Protein AF-A0A497GLI0-F1 (afdb_monomer_lite)

Sequence (101 aa):
MISMLPYYIVMAWFLLTLCGYIAIPLVIIKGRNVEKAVQRRYAKAIATYLIISVVGAIELVAYSQFLFKDVSKSLILALMVMSLGLVPLTWLLMIKVWGEG

Radius of gyration: 16.02 Å; chains: 1; bounding box: 36×22×47 Å

Structure (mmCIF, N/CA/C/O backbone):
data_AF-A0A497GLI0-F1
#
_entry.id   AF-A0A497GLI0-F1
#
loop_
_atom_site.group_PDB
_atom_site.id
_atom_site.type_symbol
_atom_site.label_atom_id
_atom_site.label_alt_id
_atom_site.label_comp_id
_atom_site.label_asym_id
_atom_site.label_entity_id
_atom_site.label_seq_id
_atom_site.pdbx_PDB_ins_code
_atom_site.Cartn_x
_atom_site.Cartn_y
_atom_site.Cartn_z
_atom_site.occupancy
_atom_site.B_iso_or_equiv
_atom_site.auth_seq_id
_atom_site.auth_comp_id
_atom_site.auth_asym_id
_atom_site.auth_atom_id
_atom_site.pdbx_PDB_model_num
ATOM 1 N N . MET A 1 1 ? 15.410 -13.383 -27.354 1.00 49.12 1 MET A N 1
ATOM 2 C CA . MET A 1 1 ? 14.175 -13.612 -26.576 1.00 49.12 1 MET A CA 1
ATOM 3 C C . MET A 1 1 ? 14.206 -12.630 -25.414 1.00 49.12 1 MET A C 1
ATOM 5 O O . MET A 1 1 ? 14.973 -12.841 -24.487 1.00 49.12 1 MET A O 1
ATOM 9 N N . ILE A 1 2 ? 13.523 -11.488 -25.532 1.00 57.41 2 ILE A N 1
ATOM 10 C CA . ILE A 1 2 ? 13.479 -10.486 -24.454 1.00 57.41 2 ILE A CA 1
ATOM 11 C C . ILE A 1 2 ? 12.750 -11.148 -23.284 1.00 57.41 2 ILE A C 1
ATOM 13 O O . ILE A 1 2 ? 11.656 -11.685 -23.470 1.00 57.41 2 ILE A O 1
ATOM 17 N N . SER A 1 3 ? 13.373 -11.218 -22.107 1.00 67.19 3 SER A N 1
ATOM 18 C CA . SER A 1 3 ? 12.728 -11.833 -20.951 1.00 67.19 3 SER A CA 1
ATOM 19 C C . SER A 1 3 ? 11.534 -10.967 -20.559 1.00 67.19 3 SER A C 1
ATOM 21 O O . SER A 1 3 ? 11.725 -9.858 -20.080 1.00 67.19 3 SER A O 1
ATOM 23 N N . MET A 1 4 ? 10.311 -11.469 -20.728 1.00 79.31 4 MET A N 1
ATOM 24 C CA . MET A 1 4 ? 9.071 -10.796 -20.296 1.00 79.31 4 MET A CA 1
ATOM 25 C C . MET A 1 4 ? 8.931 -10.738 -18.757 1.00 79.31 4 MET A C 1
ATOM 27 O O . MET A 1 4 ? 7.994 -10.150 -18.227 1.00 79.31 4 MET A O 1
ATOM 31 N N . LEU A 1 5 ? 9.872 -11.341 -18.023 1.00 82.25 5 LEU A N 1
ATOM 32 C CA . LEU A 1 5 ? 9.907 -11.414 -16.562 1.00 82.25 5 LEU A CA 1
ATOM 33 C C . LEU A 1 5 ? 9.775 -10.045 -15.856 1.00 82.25 5 LEU A C 1
ATOM 35 O O . LEU A 1 5 ? 8.937 -9.944 -14.960 1.00 82.25 5 LEU A O 1
ATOM 39 N N . PRO A 1 6 ? 10.511 -8.979 -16.240 1.00 81.94 6 PRO A N 1
ATOM 40 C CA . PRO A 1 6 ? 10.434 -7.688 -15.555 1.00 81.94 6 PRO A CA 1
ATOM 41 C C . PRO A 1 6 ? 9.044 -7.050 -15.678 1.00 81.94 6 PRO A C 1
ATOM 43 O O . PRO A 1 6 ? 8.544 -6.454 -14.726 1.00 81.94 6 PRO A O 1
ATOM 46 N N . TYR A 1 7 ? 8.386 -7.235 -16.825 1.00 83.88 7 TYR A N 1
ATOM 47 C CA . TYR A 1 7 ? 7.013 -6.786 -17.039 1.00 83.88 7 TYR A CA 1
ATOM 48 C C . TYR A 1 7 ? 6.033 -7.502 -16.102 1.00 83.88 7 TYR A C 1
ATOM 50 O O . TYR A 1 7 ? 5.222 -6.845 -15.449 1.00 83.88 7 TYR A O 1
ATOM 58 N N . TYR A 1 8 ? 6.134 -8.830 -15.979 1.00 86.94 8 TYR A N 1
ATOM 59 C CA . TYR A 1 8 ? 5.266 -9.597 -15.082 1.00 86.94 8 TYR A CA 1
ATOM 60 C C . TYR A 1 8 ? 5.476 -9.240 -13.610 1.00 86.94 8 TYR A C 1
ATOM 62 O O . TYR A 1 8 ? 4.497 -9.169 -12.873 1.00 86.94 8 TYR A O 1
ATOM 70 N N . ILE A 1 9 ? 6.715 -8.960 -13.189 1.00 87.50 9 ILE A N 1
ATOM 71 C CA . ILE A 1 9 ? 7.010 -8.502 -11.823 1.00 87.50 9 ILE A CA 1
ATOM 72 C C . ILE A 1 9 ? 6.317 -7.165 -11.550 1.00 87.50 9 ILE A C 1
ATOM 74 O O . ILE A 1 9 ? 5.612 -7.035 -10.550 1.00 87.50 9 ILE A O 1
ATOM 78 N N . VAL A 1 10 ? 6.462 -6.187 -12.451 1.00 87.12 10 VAL A N 1
ATOM 79 C CA . VAL A 1 10 ? 5.830 -4.867 -12.289 1.00 87.12 10 VAL A CA 1
ATOM 80 C C . VAL A 1 10 ? 4.309 -4.993 -12.286 1.00 87.12 10 VAL A C 1
ATOM 82 O O . VAL A 1 10 ? 3.645 -4.370 -11.462 1.00 87.12 10 VAL A O 1
ATOM 85 N N . MET A 1 11 ? 3.750 -5.823 -13.169 1.00 87.88 11 MET A N 1
ATOM 86 C CA . MET A 1 11 ? 2.306 -6.038 -13.238 1.00 87.88 11 MET A CA 1
ATOM 87 C C . MET A 1 11 ? 1.770 -6.737 -11.984 1.00 87.88 11 MET A C 1
ATOM 89 O O . MET A 1 11 ? 0.743 -6.332 -11.447 1.00 87.88 11 MET A O 1
ATOM 93 N N . ALA A 1 12 ? 2.476 -7.747 -11.470 1.00 89.94 12 ALA A N 1
ATOM 94 C CA . ALA A 1 12 ? 2.117 -8.404 -10.218 1.00 89.94 12 ALA A CA 1
ATOM 95 C C . ALA A 1 12 ? 2.157 -7.418 -9.043 1.00 89.94 12 ALA A C 1
ATOM 97 O O . ALA A 1 12 ? 1.234 -7.401 -8.229 1.00 89.94 12 ALA A O 1
ATOM 98 N N . TRP A 1 13 ? 3.176 -6.554 -8.989 1.00 90.38 13 TRP A N 1
ATOM 99 C CA . TRP A 1 13 ? 3.272 -5.511 -7.967 1.00 90.38 13 TRP A CA 1
ATOM 100 C C . TRP A 1 13 ? 2.132 -4.497 -8.077 1.00 90.38 13 TRP A C 1
ATOM 102 O O . TRP A 1 13 ? 1.522 -4.136 -7.075 1.00 90.38 13 TRP A O 1
ATOM 112 N N . PHE A 1 14 ? 1.789 -4.090 -9.300 1.00 89.56 14 PHE A N 1
ATOM 113 C CA . PHE A 1 14 ? 0.661 -3.203 -9.573 1.00 89.56 14 PHE A CA 1
ATOM 114 C C . PHE A 1 14 ? -0.664 -3.793 -9.094 1.00 89.56 14 PHE A C 1
ATOM 116 O O . PHE A 1 14 ? -1.418 -3.124 -8.385 1.00 89.56 14 PHE A O 1
ATOM 123 N N . LEU A 1 15 ? -0.929 -5.058 -9.425 1.00 91.38 15 LEU A N 1
ATOM 124 C CA . LEU A 1 15 ? -2.126 -5.764 -8.974 1.00 91.38 15 LEU A CA 1
ATOM 125 C C . LEU A 1 15 ? -2.150 -5.928 -7.453 1.00 91.38 15 LEU A C 1
ATOM 127 O O . LEU A 1 15 ? -3.204 -5.752 -6.847 1.00 91.38 15 LEU A O 1
ATOM 131 N N . LEU A 1 16 ? -1.003 -6.207 -6.827 1.00 91.69 16 LEU A N 1
ATOM 132 C CA . LEU A 1 16 ? -0.889 -6.284 -5.374 1.00 91.69 16 LEU A CA 1
ATOM 133 C C . LEU A 1 16 ? -1.259 -4.942 -4.737 1.00 91.69 16 LEU A C 1
ATOM 135 O O . LEU A 1 16 ? -2.194 -4.907 -3.939 1.00 91.69 16 LEU A O 1
ATOM 139 N N . THR A 1 17 ? -0.634 -3.839 -5.165 1.00 92.19 17 THR A N 1
ATOM 140 C CA . THR A 1 17 ? -0.958 -2.486 -4.683 1.00 92.19 17 THR A CA 1
ATOM 141 C C . THR A 1 17 ? -2.441 -2.159 -4.878 1.00 92.19 17 THR A C 1
ATOM 143 O O . THR A 1 17 ? -3.079 -1.647 -3.954 1.00 92.19 17 THR A O 1
ATOM 146 N N . LEU A 1 18 ? -3.013 -2.498 -6.038 1.00 91.69 18 LEU A N 1
ATOM 147 C CA . LEU A 1 18 ? -4.433 -2.302 -6.341 1.00 91.69 18 LEU A CA 1
ATOM 148 C C . LEU A 1 18 ? -5.347 -3.098 -5.397 1.00 91.69 18 LEU A C 1
ATOM 150 O O . LEU A 1 18 ? -6.335 -2.556 -4.902 1.00 91.69 18 LEU A O 1
ATOM 154 N N . CYS A 1 19 ? -5.007 -4.350 -5.085 1.00 93.50 19 CYS A N 1
ATOM 155 C CA . CYS A 1 19 ? -5.732 -5.139 -4.089 1.00 93.50 19 CYS A CA 1
ATOM 156 C C . CYS A 1 19 ? -5.737 -4.447 -2.719 1.00 93.50 19 CYS A C 1
ATOM 158 O O . CYS A 1 19 ? -6.760 -4.471 -2.034 1.00 93.50 19 CYS A O 1
ATOM 160 N N . GLY A 1 20 ? -4.649 -3.770 -2.341 1.00 93.69 20 GLY A N 1
ATOM 161 C CA . GLY A 1 20 ? -4.579 -2.962 -1.120 1.00 93.69 20 GLY A CA 1
ATOM 162 C C . GLY A 1 20 ? -5.657 -1.877 -1.038 1.00 93.69 20 GLY A C 1
ATOM 163 O O . GLY A 1 20 ? -6.281 -1.723 0.012 1.00 93.69 20 GLY A O 1
ATOM 164 N N . TYR A 1 21 ? -5.952 -1.192 -2.148 1.00 94.25 21 TYR A N 1
ATOM 165 C CA . TYR A 1 21 ? -7.005 -0.167 -2.217 1.00 94.25 21 TYR A CA 1
ATOM 166 C C . TYR A 1 21 ? -8.418 -0.704 -1.954 1.00 94.25 21 TYR A C 1
ATOM 168 O O . TYR A 1 21 ? -9.301 0.068 -1.589 1.00 94.25 21 TYR A O 1
ATOM 176 N N . ILE A 1 22 ? -8.639 -2.009 -2.116 1.00 93.88 22 ILE A N 1
ATOM 177 C CA . ILE A 1 22 ? -9.938 -2.654 -1.887 1.00 93.88 22 ILE A CA 1
ATOM 178 C C . ILE A 1 22 ? -9.947 -3.351 -0.522 1.00 93.88 22 ILE A C 1
ATOM 180 O O . ILE A 1 22 ? -10.863 -3.167 0.282 1.00 93.88 22 ILE A O 1
ATOM 184 N N . ALA A 1 23 ? -8.911 -4.138 -0.237 1.00 94.50 23 ALA A N 1
ATOM 185 C CA . ALA A 1 23 ? -8.830 -4.965 0.958 1.00 94.50 23 ALA A CA 1
ATOM 186 C C . ALA A 1 23 ? -8.704 -4.131 2.238 1.00 94.50 23 ALA A C 1
ATOM 188 O O . ALA A 1 23 ? -9.377 -4.429 3.224 1.00 94.50 23 ALA A O 1
ATOM 189 N N . ILE A 1 24 ? -7.884 -3.075 2.230 1.00 95.56 24 ILE A N 1
ATOM 190 C CA . ILE A 1 24 ? -7.652 -2.257 3.425 1.00 95.56 24 ILE A CA 1
ATOM 191 C C . ILE A 1 24 ? -8.952 -1.582 3.899 1.00 95.56 24 ILE A C 1
ATOM 193 O O . ILE A 1 24 ? -9.296 -1.761 5.071 1.00 95.56 24 ILE A O 1
ATOM 197 N N . PRO A 1 25 ? -9.735 -0.890 3.041 1.00 94.50 25 PRO A N 1
ATOM 198 C CA . PRO A 1 25 ? -11.023 -0.345 3.462 1.00 94.50 25 PRO A CA 1
ATOM 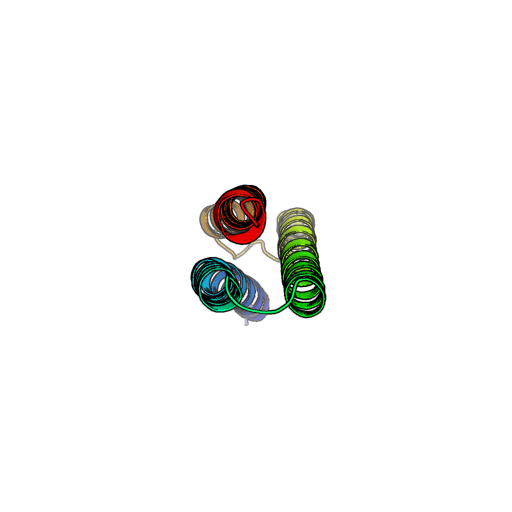199 C C . PRO A 1 25 ? -11.984 -1.391 4.019 1.00 94.50 25 PRO A C 1
ATOM 201 O O . PRO A 1 25 ? -12.614 -1.154 5.049 1.00 94.50 25 PRO A O 1
ATOM 204 N N . LEU A 1 26 ? -12.063 -2.568 3.391 1.00 94.44 26 LEU A N 1
ATOM 205 C CA . LEU A 1 26 ? -12.915 -3.656 3.872 1.00 94.44 26 LEU A CA 1
ATOM 206 C C . LEU A 1 26 ? -12.505 -4.133 5.270 1.00 94.44 26 LEU A C 1
ATOM 208 O O . LEU A 1 26 ? -13.374 -4.323 6.124 1.00 94.44 26 LEU A O 1
ATOM 212 N N . VAL A 1 27 ? -11.204 -4.302 5.522 1.00 94.56 27 VAL A N 1
ATOM 213 C CA . VAL A 1 27 ? -10.683 -4.700 6.839 1.00 94.56 27 VAL A CA 1
ATOM 214 C C . VAL A 1 27 ? -10.959 -3.620 7.883 1.00 94.56 27 VAL A C 1
ATOM 216 O O . VAL A 1 27 ? -11.395 -3.949 8.985 1.00 94.56 27 VAL A O 1
ATOM 219 N N . ILE A 1 28 ? -10.766 -2.342 7.548 1.00 94.00 28 ILE A N 1
ATOM 220 C CA . ILE A 1 28 ? -11.000 -1.235 8.487 1.00 94.00 28 ILE A CA 1
ATOM 221 C C . ILE A 1 28 ? -12.482 -1.131 8.860 1.00 94.00 28 ILE A C 1
ATOM 223 O O . ILE A 1 28 ? -12.815 -1.083 10.047 1.00 94.00 28 ILE A O 1
ATOM 227 N N . ILE A 1 29 ? -13.376 -1.165 7.867 1.00 93.38 29 ILE A N 1
ATOM 228 C CA . ILE A 1 29 ? -14.827 -1.077 8.082 1.00 93.38 29 ILE A CA 1
ATOM 229 C C . ILE A 1 29 ? -15.325 -2.273 8.902 1.00 93.38 29 ILE A C 1
ATOM 231 O O . ILE A 1 29 ? -16.033 -2.083 9.892 1.00 93.38 29 ILE A O 1
ATOM 235 N N . LYS A 1 30 ? -14.924 -3.504 8.550 1.00 92.06 30 LYS A N 1
ATOM 236 C CA . LYS A 1 30 ? -15.307 -4.707 9.314 1.00 92.06 30 LYS A CA 1
ATOM 237 C C . LYS A 1 30 ? -14.690 -4.732 10.714 1.00 92.06 30 LYS A C 1
ATOM 239 O O . LYS A 1 30 ? -15.311 -5.226 11.649 1.00 92.06 30 LYS A O 1
ATOM 244 N N . GLY A 1 31 ? -13.494 -4.169 10.869 1.00 89.69 31 GLY A N 1
ATOM 245 C CA . GLY A 1 31 ? -12.789 -4.053 12.142 1.00 89.69 31 GLY A CA 1
ATOM 246 C C . GLY A 1 31 ? -13.325 -2.961 13.072 1.00 89.69 31 GLY A C 1
ATOM 247 O O . GLY A 1 31 ? -12.788 -2.797 14.162 1.00 89.69 31 GLY A O 1
ATOM 248 N N . ARG A 1 32 ? -14.362 -2.197 12.700 1.00 88.88 32 ARG A N 1
ATOM 249 C CA . ARG A 1 32 ? -14.874 -1.104 13.549 1.00 88.88 32 ARG A CA 1
ATOM 250 C C . ARG A 1 32 ? -15.355 -1.578 14.923 1.00 88.88 32 ARG A C 1
ATOM 252 O O . ARG A 1 32 ? -15.085 -0.917 15.916 1.00 88.88 32 ARG A O 1
ATOM 259 N N . ASN A 1 33 ? -16.025 -2.727 14.971 1.00 89.00 33 ASN A N 1
ATOM 260 C CA . ASN A 1 33 ? -16.708 -3.214 16.175 1.00 89.00 33 ASN A CA 1
ATOM 261 C C . ASN A 1 33 ? -15.928 -4.302 16.929 1.00 89.00 33 ASN A C 1
ATOM 263 O O . ASN A 1 33 ? -16.465 -4.912 17.848 1.00 89.00 33 ASN A O 1
ATOM 267 N N . VAL A 1 34 ? -14.691 -4.598 16.519 1.00 90.88 34 VAL A N 1
ATOM 268 C CA . VAL A 1 34 ? -13.857 -5.587 17.216 1.00 90.88 34 VAL A CA 1
ATOM 269 C C . VAL A 1 34 ? -13.091 -4.926 18.360 1.00 90.88 34 VAL A C 1
ATOM 271 O O . VAL A 1 34 ? -12.900 -3.712 18.382 1.00 90.88 34 VAL A O 1
ATOM 274 N N . GLU A 1 35 ? -12.605 -5.730 19.302 1.00 93.19 35 GLU A N 1
ATOM 275 C CA . GLU A 1 35 ? -11.821 -5.237 20.435 1.00 93.19 35 GLU A CA 1
ATOM 276 C C . GLU A 1 35 ? -10.578 -4.441 20.000 1.00 93.19 35 GLU A C 1
ATOM 278 O O . GLU A 1 35 ? -9.899 -4.787 19.026 1.00 93.19 35 GLU A O 1
ATOM 283 N N . LYS A 1 36 ? -10.192 -3.433 20.798 1.00 89.50 36 LYS A N 1
ATOM 284 C CA . LYS A 1 36 ? -9.010 -2.584 20.534 1.00 89.50 36 LYS A CA 1
ATOM 285 C C . LYS A 1 36 ? -7.724 -3.402 20.346 1.00 89.50 36 LYS A C 1
ATOM 287 O O . LYS A 1 36 ? -6.860 -3.033 19.549 1.00 89.50 36 LYS A O 1
ATOM 292 N N . ALA A 1 37 ? -7.585 -4.535 21.040 1.00 92.50 37 ALA A N 1
ATOM 293 C CA . ALA A 1 37 ? -6.444 -5.437 20.873 1.00 92.50 37 ALA A CA 1
ATOM 294 C C . ALA A 1 37 ? -6.389 -6.062 19.466 1.00 92.50 37 ALA A C 1
ATOM 296 O O . ALA A 1 37 ? -5.307 -6.175 18.882 1.00 92.50 37 ALA A O 1
ATOM 297 N N . VAL A 1 38 ? -7.543 -6.423 18.900 1.00 92.50 38 VAL A N 1
ATOM 298 C CA . VAL A 1 38 ? -7.666 -6.982 17.547 1.00 92.50 38 VAL A CA 1
ATOM 299 C C . VAL A 1 38 ? -7.467 -5.889 16.495 1.00 92.50 38 VAL A C 1
ATOM 301 O O . VAL A 1 38 ? -6.698 -6.095 15.555 1.00 92.50 38 VAL A O 1
ATOM 304 N N . GLN A 1 39 ? -8.029 -4.692 16.701 1.00 92.69 39 GLN A N 1
ATOM 305 C CA . GLN A 1 39 ? -7.776 -3.530 15.834 1.00 92.69 39 GLN A CA 1
ATOM 306 C C . GLN A 1 39 ? -6.279 -3.208 15.736 1.00 92.69 39 GLN A C 1
ATOM 308 O O . GLN A 1 39 ? -5.762 -3.007 14.639 1.00 92.69 39 GLN A O 1
ATOM 313 N N . ARG A 1 40 ? -5.536 -3.257 16.853 1.00 92.62 40 ARG A N 1
ATOM 314 C CA . ARG A 1 40 ? -4.069 -3.084 16.845 1.00 92.62 40 ARG A CA 1
ATOM 315 C C . ARG A 1 40 ? -3.346 -4.147 16.014 1.00 92.62 40 ARG A C 1
ATOM 317 O O . ARG A 1 40 ? -2.332 -3.834 15.392 1.00 92.62 40 ARG A O 1
ATOM 324 N N . ARG A 1 41 ? -3.827 -5.396 15.995 1.00 95.06 41 ARG A N 1
ATOM 325 C CA . ARG A 1 41 ? -3.246 -6.460 15.154 1.00 95.06 41 ARG A CA 1
ATOM 326 C C . ARG A 1 41 ? -3.513 -6.200 13.671 1.00 95.06 41 ARG A C 1
ATOM 328 O O . ARG A 1 41 ? -2.583 -6.310 12.877 1.00 95.06 41 ARG A O 1
ATOM 335 N N . TYR A 1 42 ? -4.729 -5.789 13.311 1.00 95.06 42 TYR A N 1
ATOM 336 C CA . TYR A 1 42 ? -5.047 -5.387 11.938 1.00 95.06 42 TYR A CA 1
ATOM 337 C C . TYR A 1 42 ? -4.240 -4.166 11.497 1.00 95.06 42 TYR A C 1
ATOM 339 O O . TYR A 1 42 ? -3.652 -4.197 10.421 1.00 95.06 42 TYR A O 1
ATOM 347 N N . ALA A 1 43 ? -4.119 -3.144 12.349 1.00 94.06 43 ALA A N 1
ATOM 348 C CA . ALA A 1 43 ? -3.289 -1.969 12.087 1.00 94.06 43 ALA A CA 1
ATOM 349 C C . ALA A 1 43 ? -1.834 -2.354 11.787 1.00 94.06 43 ALA A C 1
ATOM 351 O O . ALA A 1 43 ? -1.254 -1.857 10.827 1.00 94.06 43 ALA A O 1
ATOM 352 N N . LYS A 1 44 ? -1.253 -3.277 12.569 1.00 95.69 44 LYS A N 1
ATOM 353 C CA . LYS A 1 44 ? 0.102 -3.792 12.321 1.00 95.69 44 LYS A CA 1
ATOM 354 C C . LYS A 1 44 ? 0.208 -4.502 10.972 1.00 95.69 44 LYS A C 1
ATOM 356 O O . LYS A 1 44 ? 1.122 -4.197 10.219 1.00 95.69 44 LYS A O 1
ATOM 361 N N . ALA A 1 45 ? -0.724 -5.402 10.653 1.00 95.62 45 ALA A N 1
ATOM 362 C CA . ALA A 1 45 ? -0.715 -6.121 9.377 1.00 95.62 45 ALA A CA 1
ATOM 363 C C . ALA A 1 45 ? -0.838 -5.167 8.175 1.00 95.62 45 ALA A C 1
ATOM 365 O O . ALA A 1 45 ? -0.086 -5.280 7.208 1.00 95.62 45 ALA A O 1
ATOM 366 N N . ILE A 1 46 ? -1.741 -4.187 8.270 1.00 95.81 46 ILE A N 1
ATOM 367 C CA . ILE A 1 46 ? -1.921 -3.137 7.265 1.00 95.81 46 ILE A CA 1
ATOM 368 C C . ILE A 1 46 ? -0.6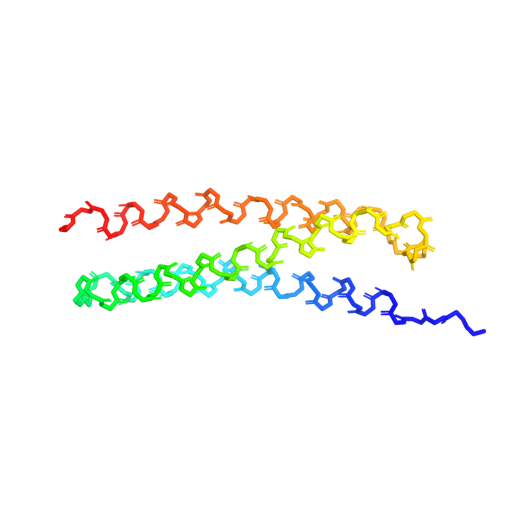41 -2.301 7.130 1.00 95.81 46 ILE A C 1
ATOM 3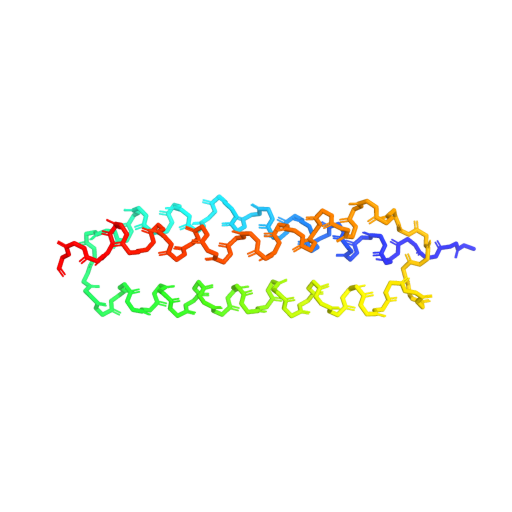70 O O . ILE A 1 46 ? -0.163 -2.097 6.019 1.00 95.81 46 ILE A O 1
ATOM 374 N N . ALA A 1 47 ? -0.039 -1.867 8.241 1.00 95.00 47 ALA A N 1
ATOM 375 C CA . ALA A 1 47 ? 1.204 -1.099 8.219 1.00 95.00 47 ALA A CA 1
ATOM 376 C C . ALA A 1 47 ? 2.356 -1.881 7.567 1.00 95.00 47 ALA A C 1
ATOM 378 O O . ALA A 1 47 ? 3.067 -1.330 6.730 1.00 95.00 47 ALA A O 1
ATOM 379 N N . THR A 1 48 ? 2.514 -3.171 7.883 1.00 95.81 48 THR A N 1
ATOM 380 C CA . THR A 1 48 ? 3.509 -4.039 7.235 1.00 95.81 48 THR A CA 1
ATOM 381 C C . THR A 1 48 ? 3.292 -4.109 5.725 1.00 95.81 48 THR A C 1
ATOM 383 O O . THR A 1 48 ? 4.240 -3.934 4.962 1.00 95.81 48 THR A O 1
ATOM 386 N N . TYR A 1 49 ? 2.049 -4.303 5.285 1.00 94.56 49 TYR A N 1
ATOM 387 C CA . TYR A 1 49 ? 1.709 -4.312 3.866 1.00 94.56 49 TYR A CA 1
ATOM 388 C C . TYR A 1 49 ? 2.039 -2.976 3.173 1.00 94.56 49 TYR A C 1
ATOM 390 O O . TYR A 1 49 ? 2.608 -2.969 2.079 1.00 94.56 49 TYR A O 1
ATOM 398 N N . LEU A 1 50 ? 1.727 -1.842 3.811 1.00 94.38 50 LEU A N 1
ATOM 399 C CA . LEU A 1 50 ? 2.038 -0.513 3.278 1.00 94.38 50 LEU A CA 1
ATOM 400 C C . LEU A 1 50 ? 3.548 -0.295 3.146 1.00 94.38 50 LEU A C 1
ATOM 402 O O . LEU A 1 50 ? 3.999 0.187 2.110 1.00 94.38 50 LEU A O 1
ATOM 406 N N . ILE A 1 51 ? 4.329 -0.693 4.155 1.00 94.81 51 ILE A N 1
ATOM 407 C CA . ILE A 1 51 ? 5.796 -0.605 4.116 1.00 94.81 51 ILE A CA 1
ATOM 408 C C . ILE A 1 51 ? 6.339 -1.415 2.937 1.00 94.81 51 ILE A C 1
ATOM 410 O O . ILE A 1 51 ? 7.110 -0.877 2.149 1.00 94.81 51 ILE A O 1
ATOM 414 N N . ILE A 1 52 ? 5.897 -2.666 2.768 1.00 93.00 52 ILE A N 1
ATOM 415 C CA . ILE A 1 52 ? 6.316 -3.513 1.638 1.00 93.00 52 ILE A CA 1
ATOM 416 C C . ILE A 1 52 ? 5.947 -2.854 0.303 1.00 93.00 52 ILE A C 1
ATOM 418 O O . ILE A 1 52 ? 6.779 -2.783 -0.599 1.00 93.00 52 ILE A O 1
ATOM 422 N N . SER A 1 53 ? 4.728 -2.323 0.187 1.00 91.88 53 SER A N 1
ATOM 423 C CA . SER A 1 53 ? 4.242 -1.683 -1.043 1.00 91.88 53 SER A CA 1
ATOM 424 C C . SER A 1 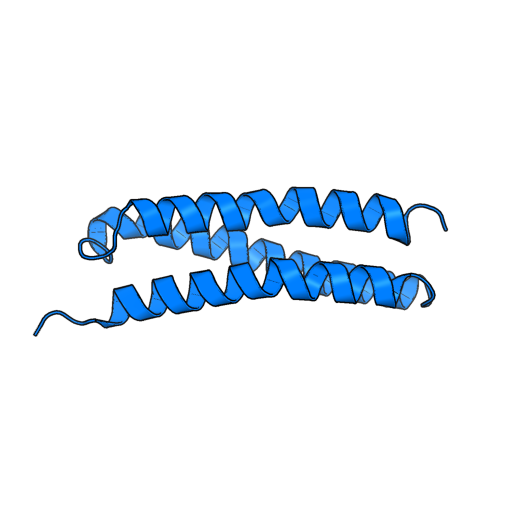53 ? 5.062 -0.446 -1.421 1.00 91.88 53 SER A C 1
ATOM 426 O O . SER A 1 53 ? 5.344 -0.234 -2.604 1.00 91.88 53 SER A O 1
ATOM 428 N N . VAL A 1 54 ? 5.460 0.360 -0.430 1.00 92.31 54 VAL A N 1
ATOM 429 C CA . VAL A 1 54 ? 6.292 1.557 -0.620 1.00 92.31 54 VAL A CA 1
ATOM 430 C C . VAL A 1 54 ? 7.737 1.179 -0.932 1.00 92.31 54 VAL A C 1
ATOM 432 O O . VAL A 1 54 ? 8.280 1.673 -1.917 1.00 92.31 54 VAL A O 1
ATOM 435 N N . VAL A 1 55 ? 8.349 0.286 -0.148 1.00 92.69 55 VAL A N 1
ATOM 436 C CA . VAL A 1 55 ? 9.737 -0.156 -0.363 1.00 92.69 55 VAL A CA 1
ATOM 437 C C . VAL A 1 55 ? 9.884 -0.792 -1.742 1.00 92.69 55 VAL A C 1
ATOM 439 O O . VAL A 1 55 ? 10.737 -0.363 -2.513 1.00 92.69 55 VAL A O 1
ATOM 442 N N . GLY A 1 56 ? 8.996 -1.718 -2.110 1.00 90.19 56 GLY A N 1
ATOM 443 C CA . GLY A 1 56 ? 9.049 -2.347 -3.430 1.00 90.19 56 GLY A CA 1
ATOM 444 C C . GLY A 1 56 ? 8.826 -1.362 -4.580 1.00 90.19 56 GLY A C 1
ATOM 445 O O . GLY A 1 56 ? 9.459 -1.492 -5.624 1.00 90.19 56 GLY A O 1
ATOM 446 N N . ALA A 1 57 ? 7.9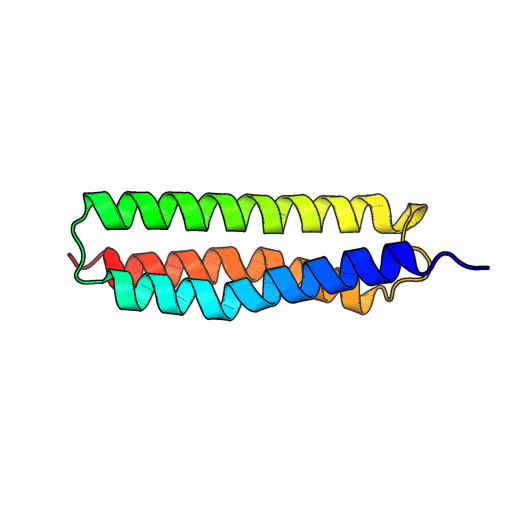93 -0.330 -4.398 1.00 87.88 57 ALA A N 1
ATOM 447 C CA . ALA A 1 57 ? 7.839 0.724 -5.403 1.00 87.88 57 ALA A CA 1
ATOM 448 C C . ALA A 1 57 ? 9.110 1.581 -5.550 1.00 87.88 57 ALA A C 1
ATOM 450 O O . ALA A 1 57 ? 9.493 1.908 -6.673 1.00 87.88 57 ALA A O 1
ATOM 451 N N . ILE A 1 58 ? 9.783 1.916 -4.444 1.00 89.00 58 ILE A N 1
ATOM 452 C CA . ILE A 1 58 ? 11.062 2.645 -4.462 1.00 89.00 58 ILE A CA 1
ATOM 453 C C . ILE A 1 58 ? 12.138 1.812 -5.163 1.00 89.00 58 ILE A C 1
ATOM 455 O O . ILE A 1 58 ? 12.836 2.328 -6.036 1.00 89.00 58 ILE A O 1
ATOM 459 N N . GLU A 1 59 ? 12.246 0.526 -4.829 1.00 87.94 59 GLU A N 1
ATOM 460 C CA . GLU A 1 59 ? 13.192 -0.393 -5.467 1.00 87.94 59 GLU A CA 1
ATOM 461 C C . GLU A 1 59 ? 12.921 -0.518 -6.969 1.00 87.94 59 GLU A C 1
ATOM 463 O O . GLU A 1 59 ? 13.837 -0.373 -7.777 1.00 87.94 59 GLU A O 1
ATOM 468 N N . LEU A 1 60 ? 11.660 -0.694 -7.375 1.00 85.06 60 LEU A N 1
ATOM 469 C CA . LEU A 1 60 ? 11.274 -0.747 -8.789 1.00 85.06 60 LEU A CA 1
ATOM 470 C C . LEU A 1 60 ? 11.680 0.517 -9.554 1.00 85.06 60 LEU A C 1
ATOM 472 O O . LEU A 1 60 ? 12.174 0.425 -10.679 1.00 85.06 60 LEU A O 1
ATOM 476 N N . VAL A 1 61 ? 11.523 1.693 -8.944 1.00 85.62 61 VAL A N 1
ATOM 477 C CA . VAL A 1 61 ? 11.972 2.963 -9.530 1.00 85.62 61 VAL A CA 1
ATOM 478 C C . VAL A 1 61 ? 13.497 3.014 -9.622 1.00 85.62 61 VAL A C 1
ATOM 480 O O . VAL A 1 61 ? 14.020 3.346 -10.687 1.00 85.62 61 VAL A O 1
ATOM 483 N N . ALA A 1 62 ? 14.216 2.640 -8.563 1.00 86.25 62 ALA A N 1
ATOM 484 C CA . ALA A 1 62 ? 15.680 2.632 -8.543 1.00 86.25 62 ALA A CA 1
ATOM 485 C C . ALA A 1 62 ? 16.267 1.695 -9.613 1.00 86.25 62 ALA A C 1
ATOM 487 O O . ALA A 1 62 ? 17.207 2.051 -10.325 1.00 86.25 62 ALA A O 1
ATOM 488 N N . TYR A 1 63 ? 15.663 0.520 -9.790 1.00 83.31 63 TYR A N 1
ATOM 489 C CA . TYR A 1 63 ? 16.090 -0.468 -10.776 1.00 83.31 63 TYR A CA 1
ATOM 490 C C . TYR A 1 63 ? 15.532 -0.223 -12.180 1.00 83.31 63 TYR A C 1
ATOM 492 O O . TYR A 1 63 ? 15.969 -0.883 -13.128 1.00 83.31 63 TYR A O 1
ATOM 500 N N . SER A 1 64 ? 14.610 0.729 -12.358 1.00 79.81 64 SER A N 1
ATOM 501 C CA . SER A 1 64 ? 13.956 0.988 -13.649 1.00 79.81 64 SER A CA 1
ATOM 502 C C . SER A 1 64 ? 14.937 1.303 -14.779 1.00 79.81 64 SER A C 1
ATOM 504 O O . SER A 1 64 ? 14.738 0.880 -15.917 1.00 79.81 64 SER A O 1
ATOM 506 N N . GLN A 1 65 ? 16.044 1.975 -14.453 1.00 73.38 65 GLN A N 1
ATOM 507 C CA . GLN A 1 65 ? 17.078 2.368 -15.411 1.00 73.38 65 GLN A CA 1
ATOM 508 C C . GLN A 1 65 ? 17.953 1.195 -15.879 1.00 73.38 65 GLN A C 1
ATOM 510 O O . GLN A 1 65 ? 18.567 1.270 -16.947 1.00 73.38 65 GLN A O 1
ATOM 515 N N . PHE A 1 66 ? 17.994 0.103 -15.111 1.00 76.44 66 PHE A N 1
ATOM 516 C CA . PHE A 1 66 ? 18.894 -1.027 -15.346 1.00 76.44 66 PHE A CA 1
ATOM 517 C C . PHE A 1 66 ? 18.146 -2.293 -15.773 1.00 76.44 66 PHE A C 1
ATOM 519 O O . PHE A 1 66 ? 18.532 -2.910 -16.763 1.00 76.44 66 PHE A O 1
ATOM 526 N N . LEU A 1 67 ? 17.071 -2.649 -15.063 1.00 71.81 67 LEU A N 1
ATOM 527 C CA . LEU A 1 67 ? 16.375 -3.937 -15.182 1.00 71.81 67 LEU A CA 1
ATOM 528 C C . LEU A 1 67 ? 15.003 -3.850 -15.872 1.00 71.81 67 LEU A C 1
ATOM 530 O O . LEU A 1 67 ? 14.521 -4.861 -16.375 1.00 71.81 67 LEU A O 1
ATOM 534 N N . PHE A 1 68 ? 14.381 -2.666 -15.938 1.00 73.81 68 PHE A N 1
ATOM 535 C CA . PHE A 1 68 ? 13.012 -2.496 -16.456 1.00 73.81 68 PHE A CA 1
ATOM 536 C C . PHE A 1 68 ? 12.931 -1.553 -17.666 1.00 73.81 68 PHE A C 1
ATOM 538 O O . PHE A 1 68 ? 11.933 -0.858 -17.845 1.00 73.81 68 PHE A O 1
ATOM 545 N N . LYS A 1 69 ? 13.964 -1.534 -18.520 1.00 71.38 69 LYS A N 1
ATOM 546 C CA . LYS A 1 69 ? 14.035 -0.640 -19.695 1.00 71.38 69 LYS A CA 1
ATOM 547 C C . LYS A 1 69 ? 12.859 -0.804 -20.667 1.00 71.38 69 LYS A C 1
ATOM 549 O O . LYS A 1 69 ? 12.449 0.175 -21.280 1.00 71.38 69 LYS A O 1
ATOM 554 N N . ASP A 1 70 ? 12.313 -2.016 -20.757 1.00 74.50 70 ASP A N 1
ATOM 555 C CA . ASP A 1 70 ? 11.198 -2.361 -21.649 1.00 74.50 70 ASP A CA 1
ATOM 556 C C . ASP A 1 70 ? 9.816 -2.110 -21.019 1.00 74.50 70 ASP A C 1
ATOM 558 O O . ASP A 1 70 ? 8.782 -2.293 -21.662 1.00 74.50 70 ASP A O 1
ATOM 562 N N . VAL A 1 71 ? 9.768 -1.698 -19.749 1.00 79.88 71 VAL A N 1
ATOM 563 C CA . VAL A 1 71 ? 8.518 -1.417 -19.041 1.00 79.88 71 VAL A CA 1
ATOM 564 C C . VAL A 1 71 ? 8.158 0.054 -19.210 1.00 79.88 71 VAL A C 1
ATOM 566 O O . VAL A 1 71 ? 8.989 0.947 -19.052 1.00 79.88 71 VAL A O 1
ATOM 569 N N . SER A 1 72 ? 6.886 0.321 -19.511 1.00 83.56 72 SER A N 1
ATOM 570 C CA . SER A 1 72 ? 6.389 1.687 -19.673 1.00 83.56 72 SER A CA 1
ATOM 571 C C . SER A 1 72 ? 6.658 2.533 -18.424 1.00 83.56 72 SER A C 1
ATOM 573 O O . SER A 1 72 ? 6.206 2.207 -17.324 1.00 83.56 72 SER A O 1
ATOM 575 N N . LYS A 1 73 ? 7.332 3.675 -18.606 1.00 83.50 73 LYS A N 1
ATOM 576 C CA . LYS A 1 73 ? 7.583 4.656 -17.535 1.00 83.50 73 LYS A CA 1
ATOM 577 C C . LYS A 1 73 ? 6.289 5.127 -16.870 1.00 83.50 73 LYS A C 1
ATOM 579 O O . LYS A 1 73 ? 6.277 5.365 -15.667 1.00 83.50 73 LYS A O 1
ATOM 584 N N . SER A 1 74 ? 5.197 5.212 -17.631 1.00 85.69 74 SER A N 1
ATOM 585 C CA . SER A 1 74 ? 3.879 5.577 -17.108 1.00 85.69 74 SER A CA 1
ATOM 586 C C . SER A 1 74 ? 3.348 4.547 -16.110 1.00 85.69 74 SER A C 1
ATOM 588 O O . SER A 1 74 ? 2.741 4.935 -15.118 1.00 85.69 74 SER A O 1
ATOM 590 N N . LEU A 1 75 ? 3.611 3.252 -16.329 1.00 86.12 75 LEU A N 1
ATOM 591 C CA . LEU A 1 75 ? 3.209 2.187 -15.404 1.00 86.12 75 LEU A CA 1
ATOM 592 C C . LEU A 1 75 ? 3.997 2.268 -14.091 1.00 86.12 75 LEU A C 1
ATOM 594 O O . LEU A 1 75 ? 3.411 2.169 -13.017 1.00 86.12 75 LEU A O 1
ATOM 598 N N . ILE A 1 76 ? 5.310 2.499 -14.176 1.00 86.94 76 ILE A N 1
ATOM 599 C CA . ILE A 1 76 ? 6.177 2.656 -12.998 1.00 86.94 76 ILE A CA 1
ATOM 600 C C . ILE A 1 76 ? 5.766 3.896 -12.192 1.00 86.94 76 ILE A C 1
ATOM 602 O O . ILE A 1 76 ? 5.647 3.826 -10.970 1.00 86.94 76 ILE A O 1
ATOM 606 N N . LEU A 1 77 ? 5.482 5.014 -12.868 1.00 89.12 77 LEU A N 1
ATOM 607 C CA . LEU A 1 77 ? 4.996 6.229 -12.216 1.00 89.12 77 LEU A CA 1
ATOM 608 C C . LEU A 1 77 ? 3.633 6.006 -11.545 1.00 89.12 77 LEU A C 1
ATOM 610 O O . LEU A 1 77 ? 3.455 6.392 -10.393 1.00 89.12 77 LEU A O 1
ATOM 614 N N . ALA A 1 78 ? 2.690 5.356 -12.235 1.00 89.44 78 ALA A N 1
ATOM 615 C CA . ALA A 1 78 ? 1.381 5.030 -11.674 1.00 89.44 78 ALA A CA 1
ATOM 616 C C . ALA A 1 78 ? 1.509 4.145 -10.427 1.00 89.44 78 ALA A C 1
ATOM 618 O O . ALA A 1 78 ? 0.886 4.438 -9.409 1.00 89.44 78 ALA A O 1
ATOM 619 N N . LEU A 1 79 ? 2.365 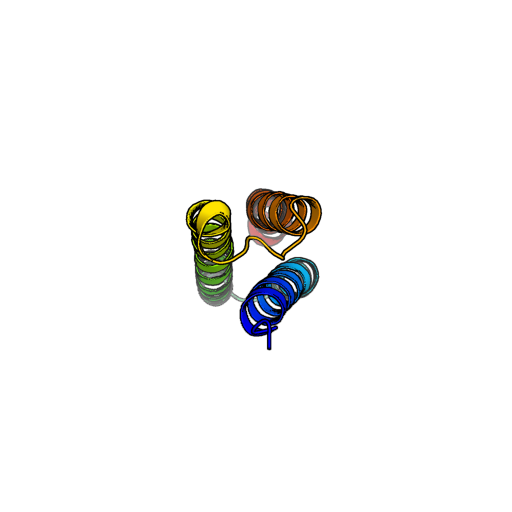3.120 -10.474 1.00 91.00 79 LEU A N 1
ATOM 620 C CA . LEU A 1 79 ? 2.652 2.264 -9.327 1.00 91.00 79 LEU A CA 1
ATOM 621 C C . LEU A 1 79 ? 3.199 3.067 -8.143 1.00 91.00 79 LEU A C 1
ATOM 623 O O . LEU A 1 79 ? 2.745 2.886 -7.017 1.00 91.00 79 LEU A O 1
ATOM 627 N N . MET A 1 80 ? 4.143 3.974 -8.397 1.00 90.81 80 MET A N 1
ATOM 628 C CA . MET A 1 80 ? 4.740 4.803 -7.354 1.00 90.81 80 MET A CA 1
ATOM 629 C C . MET A 1 80 ? 3.696 5.719 -6.700 1.00 90.81 80 MET A C 1
ATOM 631 O O . MET A 1 80 ? 3.597 5.770 -5.474 1.00 90.81 80 MET A O 1
ATOM 635 N N . VAL A 1 81 ? 2.871 6.388 -7.511 1.00 92.88 81 VAL A N 1
ATOM 636 C CA . VAL A 1 81 ? 1.782 7.250 -7.029 1.00 92.88 81 VAL A CA 1
ATOM 637 C C . VAL A 1 81 ? 0.754 6.445 -6.236 1.00 92.88 81 VAL A C 1
ATOM 639 O O . VAL A 1 81 ? 0.331 6.887 -5.171 1.00 92.88 81 VAL A O 1
ATOM 642 N N . MET A 1 82 ? 0.383 5.254 -6.707 1.00 94.19 82 MET A N 1
ATOM 643 C CA . MET A 1 82 ? -0.547 4.371 -6.003 1.00 94.19 82 MET A CA 1
ATOM 644 C C . MET A 1 82 ? 0.020 3.884 -4.666 1.00 94.19 82 MET A C 1
ATOM 646 O O . MET A 1 82 ? -0.648 3.983 -3.639 1.00 94.19 82 MET A O 1
ATOM 650 N N . SER A 1 83 ? 1.261 3.398 -4.635 1.00 93.06 83 SER A N 1
ATOM 651 C CA . SER A 1 83 ? 1.876 2.921 -3.391 1.00 93.06 83 SER A CA 1
ATOM 652 C C . SER A 1 83 ? 1.990 4.033 -2.348 1.00 93.06 83 SER A C 1
ATOM 654 O O . SER A 1 83 ? 1.705 3.804 -1.173 1.00 93.06 83 SER A O 1
ATOM 656 N N . LEU A 1 84 ? 2.350 5.250 -2.768 1.00 92.75 84 LEU A N 1
ATOM 657 C CA . LEU A 1 84 ? 2.437 6.403 -1.870 1.00 92.75 84 LEU A CA 1
ATOM 658 C C . LEU A 1 84 ? 1.060 6.920 -1.451 1.00 92.75 84 LEU A C 1
ATOM 660 O O . LEU A 1 84 ? 0.874 7.255 -0.285 1.00 92.75 84 LEU A O 1
ATOM 664 N N . GLY A 1 85 ? 0.095 6.969 -2.370 1.00 93.75 85 GLY A N 1
ATOM 665 C CA . GLY A 1 85 ? -1.259 7.457 -2.112 1.00 93.75 85 GLY A CA 1
ATOM 666 C C . GLY A 1 85 ? -2.072 6.540 -1.199 1.00 93.75 85 GLY A C 1
ATOM 667 O O . GLY A 1 85 ? -2.928 7.018 -0.452 1.00 93.75 85 GLY A O 1
ATOM 668 N N . LEU A 1 86 ? -1.785 5.236 -1.199 1.00 94.50 86 LEU A N 1
ATOM 669 C CA . LEU A 1 86 ? -2.465 4.271 -0.339 1.00 94.50 86 LEU A CA 1
ATOM 670 C C . LEU A 1 86 ? -2.193 4.521 1.152 1.00 94.50 86 LEU A C 1
ATOM 672 O O . LEU A 1 86 ? -3.074 4.291 1.981 1.00 94.50 86 LEU A O 1
ATOM 676 N N . VAL A 1 87 ? -1.009 5.033 1.501 1.00 94.94 87 VAL A N 1
ATOM 677 C CA . VAL A 1 87 ? -0.608 5.308 2.890 1.00 94.94 87 VAL A CA 1
ATOM 678 C C . VAL A 1 87 ? -1.505 6.358 3.566 1.00 94.94 87 VAL A C 1
ATOM 680 O O . VAL A 1 87 ? -2.152 6.012 4.560 1.00 94.94 87 VAL A O 1
ATOM 683 N N . PRO A 1 88 ? -1.616 7.610 3.070 1.00 94.69 88 PRO A N 1
ATOM 684 C CA . PRO A 1 88 ? -2.465 8.619 3.694 1.00 94.69 88 PRO A CA 1
ATOM 685 C C . PRO A 1 88 ? -3.945 8.234 3.639 1.00 94.69 88 PRO A C 1
ATOM 687 O O . PRO A 1 88 ? -4.657 8.463 4.612 1.00 94.69 88 PRO A O 1
ATOM 690 N N . LEU A 1 89 ? -4.412 7.590 2.563 1.00 94.06 89 LEU A N 1
ATOM 691 C CA . LEU A 1 89 ? -5.790 7.089 2.473 1.00 94.06 89 LEU A CA 1
ATOM 692 C C . LEU A 1 89 ? -6.111 6.094 3.590 1.00 94.06 89 LEU A C 1
ATOM 694 O O . LEU A 1 89 ? -7.127 6.223 4.273 1.00 94.06 89 LEU A O 1
ATOM 698 N N . THR A 1 90 ? -5.219 5.128 3.799 1.00 94.94 90 THR A N 1
ATOM 699 C CA . THR A 1 90 ? -5.351 4.126 4.859 1.00 94.94 90 THR A CA 1
ATOM 700 C C . THR A 1 90 ? -5.348 4.776 6.236 1.00 94.94 90 THR A C 1
ATOM 702 O O . THR A 1 90 ? -6.190 4.456 7.075 1.00 94.94 90 THR A O 1
ATOM 705 N N . TRP A 1 91 ? -4.432 5.719 6.460 1.00 93.62 91 TRP A N 1
ATOM 706 C CA . TRP A 1 91 ? -4.313 6.424 7.730 1.00 93.62 91 TRP A CA 1
ATOM 707 C C . TRP A 1 91 ? -5.574 7.235 8.047 1.00 93.62 91 TRP A C 1
ATOM 709 O O . TRP A 1 91 ? -6.131 7.111 9.140 1.00 93.62 91 TRP A O 1
ATOM 719 N N . LEU A 1 92 ? -6.054 8.034 7.089 1.00 94.00 92 LEU A N 1
ATOM 720 C CA . LEU A 1 92 ? -7.271 8.834 7.237 1.00 94.00 92 LEU A CA 1
ATOM 721 C C . LEU A 1 92 ? -8.480 7.949 7.547 1.00 94.00 92 LEU A C 1
ATOM 723 O O . LEU A 1 92 ? -9.279 8.276 8.426 1.00 94.00 92 LEU A O 1
ATOM 727 N N . LEU A 1 93 ? -8.592 6.806 6.867 1.00 93.50 93 LEU A N 1
ATOM 728 C CA . LEU A 1 93 ? -9.684 5.869 7.093 1.00 93.50 93 LEU A CA 1
ATOM 729 C C . LEU A 1 93 ? -9.597 5.208 8.476 1.00 93.50 93 LEU A C 1
ATOM 731 O O . LEU A 1 93 ? -10.612 5.107 9.162 1.00 93.50 93 LEU A O 1
ATOM 735 N N . MET A 1 94 ? -8.402 4.809 8.918 1.00 93.25 94 MET A N 1
ATOM 736 C CA . MET A 1 94 ? -8.202 4.255 10.259 1.00 93.25 94 MET A CA 1
ATOM 737 C C . MET A 1 94 ? -8.547 5.260 11.361 1.00 93.25 94 MET A C 1
ATOM 739 O O . MET A 1 94 ? -9.250 4.889 12.296 1.00 93.25 94 MET A O 1
ATOM 743 N N . ILE A 1 95 ? -8.104 6.520 11.256 1.00 92.44 95 ILE A N 1
ATOM 744 C CA . ILE A 1 95 ? -8.468 7.563 12.232 1.00 92.44 95 ILE A CA 1
ATOM 745 C C . ILE A 1 95 ? -9.984 7.734 12.273 1.00 92.44 95 ILE A C 1
ATOM 747 O O . ILE A 1 95 ? -10.573 7.712 13.349 1.00 92.44 95 ILE A O 1
ATOM 751 N N . LYS A 1 96 ? -10.623 7.867 11.108 1.00 91.69 96 LYS A N 1
ATOM 752 C CA . LYS A 1 96 ? -12.065 8.108 11.033 1.00 91.69 96 LYS A CA 1
ATOM 753 C C . LYS A 1 96 ? -12.890 6.951 11.601 1.00 91.69 96 LYS A C 1
ATOM 755 O O . LYS A 1 96 ? -13.928 7.179 12.201 1.00 91.69 96 LYS A O 1
ATOM 760 N N . VAL A 1 97 ? -12.469 5.705 11.382 1.00 92.06 97 VAL A N 1
ATOM 761 C CA . VAL A 1 97 ? -13.279 4.529 11.743 1.00 92.06 97 VAL A CA 1
ATOM 762 C C . VAL A 1 97 ? -12.930 3.977 13.124 1.00 92.06 97 VAL A C 1
ATOM 764 O O . VAL A 1 97 ? -13.831 3.532 13.832 1.00 92.06 97 VAL A O 1
ATOM 767 N N . TRP A 1 98 ? -11.653 3.985 13.510 1.00 90.81 98 TRP A N 1
ATOM 768 C CA . TRP A 1 98 ? -11.171 3.413 14.777 1.00 90.81 98 TRP A CA 1
ATOM 769 C C . TRP A 1 98 ? -10.762 4.467 15.815 1.00 90.81 98 TRP A C 1
ATOM 771 O O . TRP A 1 98 ? -10.604 4.120 16.980 1.00 90.81 98 TRP A O 1
ATOM 781 N N . GLY A 1 99 ? -10.577 5.733 15.428 1.00 77.88 99 GLY A N 1
ATOM 782 C CA . GLY A 1 99 ? -10.192 6.815 16.343 1.00 77.88 99 GLY A CA 1
ATOM 783 C C . GLY A 1 99 ? -11.347 7.413 17.153 1.00 77.88 99 GLY A C 1
ATOM 784 O O . GLY A 1 99 ? -11.094 8.115 18.125 1.00 77.88 99 GLY A O 1
ATOM 785 N N . GLU A 1 100 ? -12.597 7.126 16.783 1.00 64.38 100 GLU A N 1
ATOM 786 C CA . GLU A 1 100 ? -13.809 7.621 17.459 1.00 64.38 100 GLU A CA 1
ATOM 787 C C . GLU A 1 100 ? -14.270 6.736 18.645 1.00 64.38 100 GLU A C 1
ATOM 789 O O . GLU A 1 100 ? -15.352 6.966 19.181 1.00 64.38 100 GLU A O 1
ATOM 794 N N . GLY A 1 101 ? -13.493 5.716 19.049 1.00 55.09 101 GLY A N 1
ATOM 795 C CA . GLY A 1 101 ? -13.887 4.707 20.054 1.00 55.09 101 GLY A CA 1
ATOM 796 C C . GLY A 1 101 ? -12.973 4.557 21.265 1.00 55.09 101 GLY A C 1
ATOM 797 O O . GLY A 1 101 ? -11.760 4.861 21.213 1.00 55.09 101 GLY A O 1
#

Foldseek 3Di:
DPPCVLVVVLVVLQVLLVVLVVVLLVCLQVCLPDDPVVLVVSVVVNVVSLVCLQVVLVVCVVCCVPPVVVPDPVSSVVSNCSSVVSVVVSVVSNCVRRVVD

pLDDT: mean 88.16, std 8.97, range [49.12, 95.81]

Secondary structure (DSSP, 8-state):
----HHHHHHHHHHHHHHHHHHHHHHHHHHGGGS-HHHHHHHHHHHHHHHHHHHHHHHHHHHHTTTT-TTS-HHHHHHHHHHHHHHHHHHHHHHHHHHTT-